Protein AF-A0A7S3PER2-F1 (afdb_monomer_lite)

Sequence (170 aa):
TVLDPGNLYADGLISWSYIICVGALLSFSIVVPLQIYKSYLIPKNLSDHIELDQTTILHSKIGINYLKMHLFAVHDLDNIRSVLFWQNAVSWRKAYNTTSVIVREENFTRIFETFIERKGMMHISISVDAYEQMIDDSDRTKNIPKHIFELSIKQTEEALSSTYGRQVPK

Radius of gyration: 25.9 Å; chains: 1; bounding box: 49×70×69 Å

Structure (mmCIF, N/CA/C/O backbone):
data_AF-A0A7S3PER2-F1
#
_entry.id   AF-A0A7S3PER2-F1
#
loop_
_atom_site.group_PDB
_atom_site.id
_atom_site.type_symbol
_atom_site.label_atom_id
_atom_site.label_alt_id
_atom_site.label_comp_id
_atom_site.label_asym_id
_atom_site.label_entity_id
_atom_site.label_seq_id
_atom_site.pdbx_PDB_ins_code
_atom_site.Cartn_x
_atom_site.Cartn_y
_atom_site.Cartn_z
_atom_site.occupancy
_atom_site.B_iso_or_equiv
_atom_site.auth_seq_id
_atom_site.auth_comp_id
_atom_site.auth_asym_id
_atom_site.auth_atom_id
_atom_site.pdbx_PDB_model_num
ATOM 1 N N . THR A 1 1 ? 27.011 -54.835 -38.812 1.00 50.31 1 THR A N 1
ATOM 2 C CA . THR A 1 1 ? 26.435 -53.667 -39.505 1.00 50.31 1 THR A CA 1
ATOM 3 C C . THR A 1 1 ? 27.400 -52.520 -39.336 1.00 50.31 1 THR A C 1
ATOM 5 O O . THR A 1 1 ? 27.507 -51.968 -38.251 1.00 50.31 1 THR A O 1
ATOM 8 N N . VAL A 1 2 ? 28.215 -52.269 -40.361 1.00 45.78 2 VAL A N 1
ATOM 9 C CA . VAL A 1 2 ? 29.133 -51.124 -40.370 1.00 45.78 2 VAL A CA 1
ATOM 10 C C . VAL A 1 2 ? 28.256 -49.874 -40.328 1.00 45.78 2 VAL A C 1
ATOM 12 O O . VAL A 1 2 ? 27.357 -49.746 -41.154 1.00 45.78 2 VAL A O 1
ATOM 15 N N . LEU A 1 3 ? 28.445 -49.027 -39.315 1.00 46.66 3 LEU A N 1
ATOM 16 C CA . LEU A 1 3 ? 27.792 -47.723 -39.238 1.00 46.66 3 LEU A CA 1
ATOM 17 C C . LEU A 1 3 ? 28.233 -46.931 -40.466 1.00 46.66 3 LEU A C 1
ATOM 19 O O . LEU A 1 3 ? 29.403 -46.572 -40.564 1.00 46.66 3 LEU A O 1
ATOM 23 N N . ASP A 1 4 ? 27.323 -46.731 -41.416 1.00 56.12 4 ASP A N 1
ATOM 24 C CA . ASP A 1 4 ? 27.585 -45.909 -42.589 1.00 56.12 4 ASP A CA 1
ATOM 25 C C . ASP A 1 4 ? 27.766 -44.455 -42.113 1.00 56.12 4 ASP A C 1
ATOM 27 O O . ASP A 1 4 ? 26.811 -43.851 -41.605 1.00 56.12 4 ASP A O 1
ATOM 31 N N . PRO A 1 5 ? 28.984 -43.890 -42.198 1.00 56.91 5 PRO A N 1
ATOM 32 C CA . PRO A 1 5 ? 29.266 -42.559 -41.675 1.00 56.91 5 PRO A CA 1
ATOM 33 C C . PRO A 1 5 ? 28.448 -41.470 -42.383 1.00 56.91 5 PRO A C 1
ATOM 35 O O . PRO A 1 5 ? 28.203 -40.422 -41.785 1.00 56.91 5 PRO A O 1
ATOM 38 N N . GLY A 1 6 ? 27.968 -41.723 -43.610 1.00 61.12 6 GLY A N 1
ATOM 39 C CA . GLY A 1 6 ? 27.073 -40.808 -44.320 1.00 61.12 6 GLY A CA 1
ATOM 40 C C . GLY A 1 6 ? 25.703 -40.671 -43.650 1.00 61.12 6 GLY A C 1
ATOM 41 O O . GLY A 1 6 ? 25.138 -39.579 -43.624 1.00 61.12 6 GLY A O 1
ATOM 42 N N . ASN A 1 7 ? 25.203 -41.746 -43.036 1.00 58.62 7 ASN A N 1
ATOM 43 C CA . ASN A 1 7 ? 23.887 -41.756 -42.395 1.00 58.62 7 ASN A CA 1
ATOM 44 C C . ASN A 1 7 ? 23.926 -41.114 -40.995 1.00 58.62 7 ASN A C 1
ATOM 46 O O . ASN A 1 7 ? 23.033 -40.358 -40.627 1.00 58.62 7 ASN A O 1
ATOM 50 N N . LEU A 1 8 ? 25.021 -41.313 -40.249 1.00 53.53 8 LEU A N 1
ATOM 51 C CA . LEU A 1 8 ? 25.248 -40.654 -38.953 1.00 53.53 8 LEU A CA 1
ATOM 52 C C . LEU A 1 8 ? 25.379 -39.127 -39.074 1.00 53.53 8 LEU 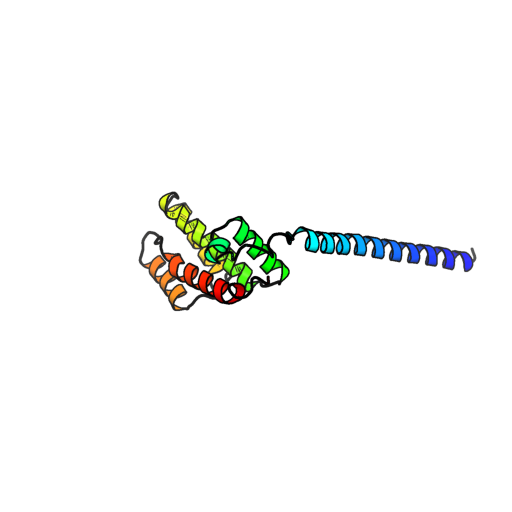A C 1
ATOM 54 O O . LEU A 1 8 ? 24.891 -38.394 -38.214 1.00 53.53 8 LEU A O 1
ATOM 58 N N . TYR A 1 9 ? 26.022 -38.635 -40.138 1.00 56.31 9 TYR A N 1
ATOM 59 C CA . TYR A 1 9 ? 26.123 -37.196 -40.394 1.00 56.31 9 TYR A CA 1
ATOM 60 C C . TYR A 1 9 ? 24.774 -36.582 -40.789 1.00 56.31 9 TYR A C 1
ATOM 62 O O . TYR A 1 9 ? 24.463 -35.473 -40.350 1.00 56.31 9 TYR A O 1
ATOM 70 N N . ALA A 1 10 ? 23.963 -37.296 -41.576 1.00 60.22 10 ALA A N 1
ATOM 71 C CA . ALA A 1 10 ? 22.632 -36.848 -41.978 1.00 60.22 10 ALA A CA 1
ATOM 72 C C . ALA A 1 10 ? 21.659 -36.781 -40.787 1.00 60.22 10 ALA A C 1
ATOM 74 O O . ALA A 1 10 ? 21.022 -35.747 -40.586 1.00 60.22 10 ALA A O 1
ATOM 75 N N . ASP A 1 11 ? 21.617 -37.816 -39.942 1.00 57.59 11 ASP A N 1
ATOM 76 C CA . ASP A 1 11 ? 20.779 -37.833 -38.732 1.00 57.59 11 ASP A CA 1
ATOM 77 C C . ASP A 1 11 ? 21.223 -36.775 -37.709 1.00 57.59 11 ASP A C 1
ATOM 79 O O . ASP A 1 11 ? 20.392 -36.111 -37.079 1.00 57.59 11 ASP A O 1
ATOM 83 N N . GLY A 1 12 ? 22.535 -36.538 -37.596 1.00 64.31 12 GLY A N 1
ATOM 84 C CA . GLY A 1 12 ? 23.087 -35.439 -36.808 1.00 64.31 12 GLY A CA 1
ATOM 85 C C . GLY A 1 12 ? 22.640 -34.069 -37.327 1.00 64.31 12 GLY A C 1
ATOM 86 O O . GLY A 1 12 ? 22.124 -33.255 -36.563 1.00 64.31 12 GLY A O 1
ATOM 87 N N . LEU A 1 13 ? 22.769 -33.807 -38.629 1.00 64.75 13 LEU A N 1
ATOM 88 C CA . LEU A 1 13 ? 22.357 -32.536 -39.240 1.00 64.75 13 LEU A CA 1
ATOM 89 C C . LEU A 1 13 ? 20.849 -32.281 -39.104 1.00 64.75 13 LEU A C 1
ATOM 91 O O . LEU A 1 13 ? 20.447 -31.160 -38.782 1.00 64.75 13 LEU A O 1
ATOM 95 N N . ILE A 1 14 ? 20.018 -33.314 -39.271 1.00 63.72 14 ILE A N 1
ATOM 96 C CA . ILE A 1 14 ? 18.564 -33.219 -39.082 1.00 63.72 14 ILE A CA 1
ATOM 97 C C . ILE A 1 14 ? 18.241 -32.884 -37.618 1.00 63.72 14 ILE A C 1
ATOM 99 O O . ILE A 1 14 ? 17.505 -31.930 -37.360 1.00 63.72 14 ILE A O 1
ATOM 103 N N . SER A 1 15 ? 18.863 -33.570 -36.655 1.00 66.56 15 SER A N 1
ATOM 104 C CA . SER A 1 15 ? 18.693 -33.292 -35.222 1.00 66.56 15 SER A CA 1
ATOM 105 C C . SER A 1 15 ? 19.079 -31.855 -34.848 1.00 66.56 15 SER A C 1
ATOM 107 O O . SER A 1 15 ? 18.358 -31.186 -34.106 1.00 66.56 15 SER A O 1
ATOM 109 N N . TRP A 1 16 ? 20.201 -31.347 -35.361 1.00 63.06 16 TRP A N 1
ATOM 110 C CA . TRP A 1 16 ? 20.654 -29.984 -35.069 1.00 63.06 16 TRP A CA 1
ATOM 111 C C . TRP A 1 16 ? 19.769 -28.919 -35.725 1.00 63.06 16 TRP A C 1
ATOM 113 O O . TRP A 1 16 ? 19.446 -27.916 -35.087 1.00 63.06 16 TRP A O 1
ATOM 123 N N . SER A 1 17 ? 19.308 -29.154 -36.957 1.00 71.12 17 SER A N 1
ATOM 124 C CA . SER A 1 17 ? 18.367 -28.252 -37.632 1.00 71.12 17 SER A CA 1
ATOM 125 C C . SER A 1 17 ? 17.028 -28.152 -36.889 1.00 71.12 17 SER A C 1
ATOM 127 O O . SER A 1 17 ? 16.494 -27.054 -36.731 1.00 71.12 17 SER A O 1
ATOM 129 N N . TYR A 1 18 ? 16.539 -29.264 -36.327 1.00 75.25 18 TYR A N 1
ATOM 130 C CA . TYR A 1 18 ? 15.332 -29.289 -35.504 1.00 75.25 18 TYR A CA 1
ATOM 131 C C . TYR A 1 18 ? 15.499 -28.481 -34.210 1.00 75.25 18 TYR A C 1
ATOM 133 O O . TYR A 1 18 ? 14.647 -27.654 -33.891 1.00 75.25 18 TYR A O 1
ATOM 141 N N . ILE A 1 19 ? 16.617 -28.650 -33.494 1.00 72.56 19 ILE A N 1
ATOM 142 C CA . ILE A 1 19 ? 16.902 -27.900 -32.257 1.00 72.56 19 ILE A CA 1
ATOM 143 C C . ILE A 1 19 ? 16.970 -26.391 -32.528 1.00 72.56 19 ILE A C 1
ATOM 145 O O . ILE A 1 19 ? 16.395 -25.605 -31.772 1.00 72.56 19 ILE A O 1
ATOM 149 N N . ILE A 1 20 ? 17.616 -25.977 -33.622 1.00 70.31 20 ILE A N 1
ATOM 150 C CA . ILE A 1 20 ? 17.695 -24.564 -34.018 1.00 70.31 20 ILE A CA 1
ATOM 151 C C . ILE A 1 20 ? 16.304 -24.022 -34.367 1.00 70.31 20 ILE A C 1
ATOM 153 O O . ILE A 1 20 ? 15.939 -22.948 -33.890 1.00 70.31 20 ILE A O 1
ATOM 157 N N . CYS A 1 21 ? 15.497 -24.763 -35.133 1.00 73.75 21 CYS A N 1
ATOM 158 C CA . CYS A 1 21 ? 14.124 -24.365 -35.453 1.00 73.75 21 CYS A CA 1
ATOM 159 C C . CYS A 1 21 ? 13.242 -24.246 -34.203 1.00 73.75 21 CYS A C 1
ATOM 161 O O . CYS A 1 21 ? 12.499 -23.274 -34.077 1.00 73.75 21 CYS A O 1
ATOM 163 N N . VAL A 1 22 ? 13.340 -25.179 -33.253 1.00 72.62 22 VAL A N 1
ATOM 164 C CA . VAL A 1 22 ? 12.576 -25.133 -31.996 1.00 72.62 22 VAL A CA 1
ATOM 165 C C . VAL A 1 22 ? 13.036 -23.974 -31.106 1.00 72.62 22 VAL A C 1
ATOM 167 O O . VAL A 1 22 ? 12.196 -23.251 -30.572 1.00 72.62 22 VAL A O 1
ATOM 170 N N . GLY A 1 23 ? 14.344 -23.728 -30.992 1.00 72.56 23 GLY A N 1
ATOM 171 C CA . GLY A 1 23 ? 14.882 -22.568 -30.270 1.00 72.56 23 GLY A CA 1
ATOM 172 C C . GLY A 1 23 ? 14.465 -21.231 -30.897 1.00 72.56 23 GLY A C 1
ATOM 173 O O . GLY A 1 23 ? 14.082 -20.296 -30.188 1.00 72.56 23 GLY A O 1
ATOM 174 N N . ALA A 1 24 ? 14.463 -21.145 -32.230 1.00 68.31 24 ALA A N 1
ATOM 175 C CA . ALA A 1 24 ? 13.982 -19.981 -32.973 1.00 68.31 24 ALA A CA 1
ATOM 176 C C . ALA A 1 24 ? 12.472 -19.756 -32.776 1.00 68.31 24 ALA A C 1
ATOM 178 O O . ALA A 1 24 ? 12.051 -18.634 -32.515 1.00 68.31 24 ALA A O 1
ATOM 179 N N . LEU A 1 25 ? 11.653 -20.810 -32.816 1.00 71.62 25 LEU A N 1
ATOM 180 C CA . LEU A 1 25 ? 10.212 -20.712 -32.561 1.00 71.62 25 LEU A CA 1
ATOM 181 C C . LEU A 1 25 ? 9.900 -20.309 -31.112 1.00 71.62 25 LEU A C 1
ATOM 183 O O . LEU A 1 25 ? 9.026 -19.470 -30.894 1.00 71.62 25 LEU A O 1
ATOM 187 N N . LEU A 1 26 ? 10.625 -20.845 -30.124 1.00 64.50 26 LEU A N 1
ATOM 188 C CA . LEU A 1 26 ? 10.468 -20.476 -28.711 1.00 64.50 26 LEU A CA 1
ATOM 189 C C . LEU A 1 26 ? 10.870 -19.020 -28.454 1.00 64.50 26 LEU A C 1
ATOM 191 O O . LEU A 1 26 ? 10.142 -18.288 -27.787 1.00 64.50 26 LEU A O 1
ATOM 195 N N . SER A 1 27 ? 11.990 -18.574 -29.026 1.00 61.97 27 SER A N 1
ATOM 196 C CA . SER A 1 27 ? 12.415 -17.174 -28.930 1.00 61.97 27 SER A CA 1
ATOM 197 C C . SER A 1 27 ? 11.433 -16.228 -29.626 1.00 61.97 27 SER A C 1
ATOM 199 O O . SER A 1 27 ? 11.076 -15.214 -29.035 1.00 61.97 27 SER A O 1
ATOM 201 N N . PHE A 1 28 ? 10.897 -16.569 -30.803 1.00 62.47 28 PHE A N 1
ATOM 202 C CA . PHE A 1 28 ? 9.868 -15.756 -31.469 1.00 62.47 28 PHE A CA 1
ATOM 203 C C . PHE A 1 28 ? 8.567 -15.690 -30.655 1.00 62.47 28 PHE A C 1
ATOM 205 O O . PHE A 1 28 ? 7.984 -14.617 -30.502 1.00 62.47 28 PHE A O 1
ATOM 212 N N . SER A 1 29 ? 8.156 -16.818 -30.068 1.00 62.03 29 SER A N 1
ATOM 213 C CA . SER A 1 29 ? 6.946 -16.929 -29.240 1.00 62.03 29 SER A CA 1
ATOM 214 C C . SER A 1 29 ? 7.042 -16.167 -27.918 1.00 62.03 29 SER A C 1
ATOM 216 O O . SER A 1 29 ? 6.018 -15.911 -27.299 1.00 62.03 29 SER A O 1
ATOM 218 N N . ILE A 1 30 ? 8.244 -15.789 -27.477 1.00 59.56 30 ILE A N 1
ATOM 219 C CA . ILE A 1 30 ? 8.454 -14.977 -26.271 1.00 59.56 30 ILE A CA 1
ATOM 220 C C . ILE A 1 30 ? 8.710 -13.513 -26.655 1.00 59.56 30 ILE A C 1
ATOM 222 O O . ILE A 1 30 ? 8.083 -12.608 -26.105 1.00 59.56 30 ILE A O 1
ATOM 226 N N . VAL A 1 31 ? 9.577 -13.263 -27.639 1.00 58.62 31 VAL A N 1
ATOM 227 C CA . VAL A 1 31 ? 10.006 -11.913 -28.040 1.00 58.62 31 VAL A CA 1
ATOM 228 C C . VAL A 1 31 ? 8.887 -11.138 -28.737 1.00 58.62 31 VAL A C 1
ATOM 230 O O . VAL A 1 31 ? 8.712 -9.952 -28.454 1.00 58.62 31 VAL A O 1
ATOM 233 N N . VAL A 1 32 ? 8.094 -11.776 -29.607 1.00 56.84 32 VAL A N 1
ATOM 234 C CA . VAL A 1 32 ? 7.013 -11.089 -30.334 1.00 56.84 32 VAL A CA 1
ATOM 235 C C . VAL A 1 32 ? 5.872 -10.680 -29.402 1.00 56.84 32 VAL A C 1
ATOM 237 O O . VAL A 1 32 ? 5.499 -9.507 -29.444 1.00 56.84 32 VAL A O 1
ATOM 240 N N . PRO A 1 33 ? 5.360 -11.536 -28.494 1.00 54.03 33 PRO A N 1
ATOM 241 C CA . PRO A 1 33 ? 4.389 -11.088 -27.505 1.00 54.03 33 PRO A CA 1
ATOM 242 C C . PRO A 1 33 ? 4.942 -10.001 -26.595 1.00 54.03 33 PRO A C 1
ATOM 244 O O . PRO A 1 33 ? 4.211 -9.067 -26.316 1.00 54.03 33 PRO A O 1
ATOM 247 N N . LEU A 1 34 ? 6.218 -10.038 -26.196 1.00 53.53 34 LEU A N 1
ATOM 248 C CA . LEU A 1 34 ? 6.827 -8.970 -25.391 1.00 53.53 34 LEU A CA 1
ATOM 249 C C . LEU A 1 34 ? 6.883 -7.622 -26.128 1.00 53.53 34 LEU A C 1
ATOM 251 O O . LEU A 1 34 ? 6.599 -6.589 -25.523 1.00 53.53 34 LEU A O 1
ATOM 255 N N . GLN A 1 35 ? 7.197 -7.604 -27.427 1.00 54.25 35 GLN A N 1
ATOM 256 C CA . GLN A 1 35 ? 7.206 -6.363 -28.215 1.00 54.25 35 GLN A CA 1
ATOM 257 C C . GLN A 1 35 ? 5.801 -5.870 -28.583 1.00 54.25 35 GLN A C 1
ATOM 259 O O . GLN A 1 35 ? 5.546 -4.664 -28.547 1.00 54.25 35 GLN A O 1
ATOM 264 N N . ILE A 1 36 ? 4.869 -6.780 -28.880 1.00 53.88 36 ILE A N 1
ATOM 265 C CA . ILE A 1 36 ? 3.453 -6.447 -29.085 1.00 53.88 36 ILE A CA 1
ATOM 266 C C . ILE A 1 36 ? 2.847 -5.933 -27.775 1.00 53.88 36 ILE A C 1
ATOM 268 O O . ILE A 1 36 ? 2.188 -4.903 -27.770 1.00 53.88 36 ILE A O 1
ATOM 272 N N . TYR A 1 37 ? 3.147 -6.563 -26.640 1.00 52.69 37 TYR A N 1
ATOM 273 C CA . TYR A 1 37 ? 2.733 -6.105 -25.314 1.00 52.69 37 TYR A CA 1
ATOM 274 C C . TYR A 1 37 ? 3.286 -4.707 -25.026 1.00 52.69 37 TYR A C 1
ATOM 276 O O . TYR A 1 37 ? 2.523 -3.815 -24.676 1.00 52.69 37 TYR A O 1
ATOM 284 N N . LYS A 1 38 ? 4.576 -4.456 -25.290 1.00 49.56 38 LYS A N 1
ATOM 285 C CA . LYS A 1 38 ? 5.192 -3.128 -25.125 1.00 49.56 38 LYS A CA 1
ATOM 286 C C . LYS A 1 38 ? 4.580 -2.053 -26.038 1.00 49.56 38 LYS A C 1
ATOM 288 O O . LYS A 1 38 ? 4.550 -0.889 -25.654 1.00 49.56 38 LYS A O 1
ATOM 293 N N . SER A 1 39 ? 4.083 -2.427 -27.219 1.00 51.53 39 SER A N 1
ATOM 294 C CA . SER A 1 39 ? 3.450 -1.503 -28.175 1.00 51.53 39 SER A CA 1
ATOM 295 C C . SER A 1 39 ? 1.937 -1.329 -27.984 1.00 51.53 39 SER A C 1
ATOM 297 O O . SER A 1 39 ? 1.414 -0.289 -28.373 1.00 51.53 39 SER A O 1
ATOM 299 N N . TYR A 1 40 ? 1.242 -2.286 -27.357 1.00 52.88 40 TYR A N 1
ATOM 300 C CA . TYR A 1 40 ? -0.196 -2.208 -27.059 1.00 52.88 40 TYR A CA 1
ATOM 301 C C . TYR A 1 40 ? -0.518 -1.666 -25.657 1.00 52.88 40 TYR A C 1
ATOM 303 O O . TYR A 1 40 ? -1.609 -1.135 -25.462 1.00 52.88 40 TYR A O 1
ATOM 311 N N . LEU A 1 41 ? 0.393 -1.769 -24.680 1.00 47.66 41 LEU A N 1
ATOM 312 C CA . LEU A 1 41 ? 0.150 -1.297 -23.303 1.00 47.66 41 LEU A CA 1
ATOM 313 C C . LEU A 1 41 ? 0.540 0.145 -23.015 1.00 47.66 41 LEU A C 1
ATOM 315 O O . LEU A 1 41 ? 0.262 0.635 -21.922 1.00 47.66 41 LEU A O 1
ATOM 319 N N . ILE A 1 42 ? 1.129 0.837 -23.982 1.00 45.81 42 ILE A N 1
ATOM 320 C CA . ILE A 1 42 ? 1.276 2.286 -23.916 1.00 45.81 42 ILE A CA 1
ATOM 321 C C . ILE A 1 42 ? 0.325 2.838 -24.972 1.00 45.81 42 ILE A C 1
ATOM 323 O O . ILE A 1 42 ? 0.675 2.859 -26.154 1.00 45.81 42 ILE A O 1
ATOM 327 N N . PRO A 1 43 ? -0.908 3.227 -24.602 1.00 38.78 43 PRO A N 1
ATOM 328 C CA . PRO A 1 43 ? -1.788 3.908 -25.530 1.00 38.78 43 PRO A CA 1
ATOM 329 C C . PRO A 1 43 ? -1.037 5.117 -26.086 1.00 38.78 43 PRO A C 1
ATOM 331 O O . PRO A 1 43 ? -0.670 6.015 -25.330 1.00 38.78 43 PRO A O 1
ATOM 334 N N . LYS A 1 44 ? -0.863 5.173 -27.410 1.00 40.62 44 LYS A N 1
ATOM 335 C CA . LYS A 1 44 ? -0.309 6.329 -28.143 1.00 40.62 44 LYS A CA 1
ATOM 336 C C . LYS A 1 44 ? -1.098 7.643 -27.949 1.00 40.62 44 LYS A C 1
ATOM 338 O O . LYS A 1 44 ? -0.763 8.632 -28.575 1.00 40.62 44 LYS A O 1
ATOM 343 N N . ASN A 1 45 ? -2.120 7.654 -27.090 1.00 38.41 45 ASN A N 1
ATOM 344 C CA . ASN A 1 45 ? -2.976 8.801 -26.780 1.00 38.41 45 ASN A CA 1
ATOM 345 C C . ASN A 1 45 ? -2.859 9.299 -25.325 1.00 38.41 45 ASN A C 1
ATOM 347 O O . ASN A 1 45 ? -3.632 10.167 -24.930 1.00 38.41 45 ASN A O 1
ATOM 351 N N . LEU A 1 46 ? -1.936 8.766 -24.514 1.00 40.22 46 LEU A N 1
ATOM 352 C CA . LEU A 1 46 ? -1.645 9.315 -23.178 1.00 40.22 46 LEU A CA 1
ATOM 353 C C . LEU A 1 46 ? -0.474 10.310 -23.170 1.00 40.22 46 LEU A C 1
ATOM 355 O O . LEU A 1 46 ? -0.355 11.049 -22.199 1.00 40.22 46 LEU A O 1
ATOM 359 N N . SER A 1 47 ? 0.341 10.364 -24.234 1.00 38.53 47 SER A N 1
ATOM 360 C CA . SER A 1 47 ? 1.475 11.302 -24.331 1.00 38.53 47 SER A CA 1
ATOM 361 C C . SER A 1 47 ? 1.042 12.756 -24.513 1.00 38.53 47 SER A C 1
ATOM 363 O O . SER A 1 47 ? 1.768 13.663 -24.115 1.00 38.53 47 SER A O 1
ATOM 365 N N . ASP A 1 48 ? -0.142 12.999 -25.089 1.00 39.50 48 ASP A N 1
ATOM 366 C CA . ASP A 1 48 ? -0.405 14.329 -25.643 1.00 39.50 48 ASP A CA 1
ATOM 367 C C . ASP A 1 48 ? -1.247 15.260 -24.761 1.00 39.50 48 ASP A C 1
ATOM 369 O O . ASP A 1 48 ? -1.030 16.462 -24.860 1.00 39.50 48 ASP A O 1
ATOM 373 N N . HIS A 1 49 ? -2.141 14.816 -23.859 1.00 44.81 49 HIS A N 1
ATOM 374 C CA . HIS A 1 49 ? -3.086 15.778 -23.240 1.00 44.81 49 HIS A CA 1
ATOM 375 C C . HIS A 1 49 ? -3.631 15.501 -21.826 1.00 44.81 49 HIS A C 1
ATOM 377 O O . HIS A 1 49 ? -4.751 15.918 -21.535 1.00 44.81 49 HIS A O 1
ATOM 383 N N . ILE A 1 50 ? -2.890 14.888 -20.896 1.00 44.31 50 ILE A N 1
ATOM 384 C CA . ILE A 1 50 ? -3.310 14.945 -19.482 1.00 44.31 50 ILE A CA 1
ATOM 385 C C . ILE A 1 50 ? -2.091 15.077 -18.564 1.00 44.31 50 ILE A C 1
ATOM 387 O O . ILE A 1 50 ? -1.395 14.099 -18.306 1.00 44.31 50 ILE A O 1
ATOM 391 N N . GLU A 1 51 ? -1.860 16.275 -18.016 1.00 41.81 51 GLU A N 1
ATOM 392 C CA . GLU A 1 51 ? -1.186 16.396 -16.718 1.00 41.81 51 GLU A CA 1
ATOM 393 C C . GLU A 1 51 ? -2.090 15.692 -15.696 1.00 41.81 51 GLU A C 1
ATOM 395 O O . GLU A 1 51 ? -2.994 16.286 -15.112 1.00 41.81 51 GLU A O 1
ATOM 400 N N . LEU A 1 52 ? -1.946 14.371 -15.570 1.00 49.94 52 LEU A N 1
ATOM 401 C CA . LEU A 1 52 ? -2.643 13.614 -14.543 1.00 49.94 52 LEU A CA 1
ATOM 402 C C . LEU A 1 52 ? -2.005 14.007 -13.219 1.00 49.94 52 LEU A C 1
ATOM 404 O O . LEU A 1 52 ? -0.913 13.541 -12.890 1.00 49.94 52 LEU A O 1
ATOM 408 N N . ASP A 1 53 ? -2.690 14.873 -12.475 1.00 60.28 53 ASP A N 1
ATOM 409 C CA . ASP A 1 53 ? -2.325 15.168 -11.097 1.00 60.28 53 ASP A CA 1
ATOM 410 C C . ASP A 1 53 ? -2.157 13.844 -10.327 1.00 60.28 53 ASP A C 1
ATOM 412 O O . ASP A 1 53 ? -2.920 12.891 -10.500 1.00 60.28 53 ASP A O 1
ATOM 416 N N . GLN A 1 54 ? -1.127 13.748 -9.495 1.00 62.38 54 GLN A N 1
ATOM 417 C CA . GLN A 1 54 ? -0.711 12.503 -8.836 1.00 62.38 54 GLN A CA 1
ATOM 418 C C . GLN A 1 54 ? -1.795 11.972 -7.897 1.00 62.38 54 GLN A C 1
ATOM 420 O O . GLN A 1 54 ? -2.001 10.759 -7.791 1.00 62.38 54 GLN A O 1
ATOM 425 N N . THR A 1 55 ? -2.555 12.887 -7.291 1.00 63.59 55 THR A N 1
ATOM 426 C CA . THR A 1 55 ? -3.769 12.562 -6.535 1.00 63.59 55 THR A CA 1
ATOM 427 C C . THR A 1 55 ? -4.777 11.816 -7.416 1.00 63.59 55 THR A C 1
ATOM 429 O O . THR A 1 55 ? -5.375 10.831 -6.987 1.00 63.59 55 THR A O 1
ATOM 432 N N . THR A 1 56 ? -4.898 12.192 -8.691 1.00 64.88 56 THR A N 1
ATOM 433 C CA . THR A 1 56 ? -5.764 11.526 -9.671 1.00 64.88 56 THR A CA 1
ATOM 434 C C . THR A 1 56 ? -5.251 10.126 -10.001 1.00 64.88 56 THR A C 1
ATOM 436 O O . THR A 1 56 ? -6.060 9.212 -10.144 1.00 64.88 56 THR A O 1
ATOM 439 N N . ILE A 1 57 ? -3.932 9.906 -10.063 1.00 69.75 57 ILE A N 1
ATOM 440 C CA . ILE A 1 57 ? -3.353 8.570 -10.299 1.00 69.75 57 ILE A CA 1
ATOM 441 C C . ILE A 1 57 ? -3.617 7.642 -9.109 1.00 69.75 57 ILE A C 1
ATOM 443 O O . ILE A 1 57 ? -4.118 6.534 -9.306 1.00 69.75 57 ILE A O 1
ATOM 447 N N . LEU A 1 58 ? -3.326 8.090 -7.883 1.00 71.19 58 LEU A N 1
ATOM 448 C CA . LEU A 1 58 ? -3.503 7.279 -6.674 1.00 71.19 58 LEU A CA 1
ATOM 449 C C . LEU A 1 58 ? -4.986 7.027 -6.367 1.00 71.19 58 LEU A C 1
ATOM 451 O O . LEU A 1 58 ? -5.364 5.914 -5.999 1.00 71.19 58 LEU A O 1
ATOM 455 N N . HIS A 1 59 ? -5.860 8.012 -6.582 1.00 72.31 59 HIS A N 1
ATOM 456 C CA . HIS A 1 59 ? -7.294 7.867 -6.319 1.00 72.31 59 HIS A CA 1
ATOM 457 C C . HIS A 1 59 ? -8.094 7.252 -7.481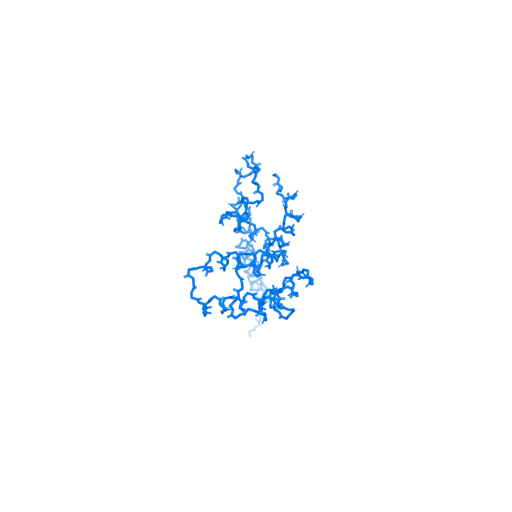 1.00 72.31 59 HIS A C 1
ATOM 459 O O . HIS A 1 59 ? -9.245 6.853 -7.276 1.00 72.31 59 HIS A O 1
ATOM 465 N N . SER A 1 60 ? -7.504 7.093 -8.671 1.00 78.88 60 SER A N 1
ATOM 466 C CA . SER A 1 60 ? -8.114 6.382 -9.800 1.00 78.88 60 SER A CA 1
ATOM 467 C C . SER A 1 60 ? -7.764 4.896 -9.789 1.00 78.88 60 SER A C 1
ATOM 469 O O . SER A 1 60 ? -6.599 4.505 -9.778 1.00 78.88 60 SER A O 1
ATOM 471 N N . LYS A 1 61 ? -8.783 4.033 -9.917 1.00 73.88 61 LYS A N 1
ATOM 472 C CA . LYS A 1 61 ? -8.584 2.582 -10.101 1.00 73.88 61 LYS A CA 1
ATOM 473 C C . LYS A 1 61 ? -7.732 2.270 -11.340 1.00 73.88 61 LYS A C 1
ATOM 475 O O . LYS A 1 61 ? -6.980 1.300 -11.336 1.00 73.88 61 LYS A O 1
ATOM 480 N N . ILE A 1 62 ? -7.855 3.080 -12.392 1.00 74.94 62 ILE A N 1
ATOM 481 C CA . ILE A 1 62 ? -7.071 2.930 -13.624 1.00 74.94 62 ILE A CA 1
ATOM 482 C C . ILE A 1 62 ? -5.638 3.415 -13.385 1.00 74.94 62 ILE A C 1
ATOM 484 O O . ILE A 1 62 ? -4.696 2.689 -13.696 1.00 74.94 62 ILE A O 1
ATOM 488 N N . GLY A 1 63 ? -5.481 4.591 -12.767 1.00 78.31 63 GLY A N 1
ATOM 489 C CA . GLY A 1 63 ? -4.174 5.181 -12.470 1.00 78.31 63 GLY A CA 1
ATOM 490 C C . GLY A 1 63 ? -3.306 4.277 -11.598 1.00 78.31 63 GLY A C 1
ATOM 491 O O . GLY A 1 63 ? -2.156 4.010 -11.935 1.00 78.31 63 GLY A O 1
ATOM 492 N N . ILE A 1 64 ? -3.877 3.699 -10.540 1.00 78.25 64 ILE A N 1
ATOM 493 C CA . ILE A 1 64 ? -3.117 2.829 -9.642 1.00 78.25 64 ILE A CA 1
ATOM 494 C C . ILE A 1 64 ? -2.733 1.488 -10.276 1.00 78.25 64 ILE A C 1
ATOM 496 O O . ILE A 1 64 ? -1.679 0.937 -9.968 1.00 78.25 64 ILE A O 1
ATOM 500 N N . ASN A 1 65 ? -3.558 0.954 -11.182 1.00 78.56 65 ASN A N 1
ATOM 501 C CA . ASN A 1 65 ? -3.213 -0.254 -11.929 1.00 78.56 65 ASN A CA 1
ATOM 502 C C . ASN A 1 65 ? -2.085 0.018 -12.926 1.00 78.56 65 ASN A C 1
ATOM 504 O O . ASN A 1 65 ? -1.163 -0.789 -13.028 1.00 78.56 65 ASN A O 1
ATOM 508 N N . TYR A 1 66 ? -2.130 1.164 -13.607 1.00 80.81 66 TYR A N 1
ATOM 509 C CA . TYR A 1 66 ? -1.045 1.603 -14.477 1.00 80.81 66 TYR A CA 1
ATOM 510 C C . TYR A 1 66 ? 0.261 1.774 -13.692 1.00 80.81 66 TYR A C 1
ATOM 512 O O . TYR A 1 66 ? 1.283 1.216 -14.084 1.00 80.81 66 TYR A O 1
ATOM 520 N N . LEU A 1 67 ? 0.208 2.449 -12.537 1.00 82.06 67 LEU A N 1
ATOM 521 C CA . LEU A 1 67 ? 1.361 2.611 -11.652 1.00 82.06 67 LEU A CA 1
ATOM 522 C C . LEU A 1 67 ? 1.941 1.251 -11.248 1.00 82.06 67 LEU A C 1
ATOM 524 O O . LEU A 1 67 ? 3.130 1.026 -11.424 1.00 82.06 67 LEU A O 1
ATOM 528 N N . LYS A 1 68 ? 1.115 0.297 -10.803 1.00 83.88 68 LYS A N 1
ATOM 529 C CA . LYS A 1 68 ? 1.592 -1.060 -10.489 1.00 83.88 68 LYS A CA 1
ATOM 530 C C . LYS A 1 68 ? 2.295 -1.722 -11.667 1.00 83.88 68 LYS A C 1
ATOM 532 O O . LYS A 1 68 ? 3.380 -2.263 -11.489 1.00 83.88 68 LYS A O 1
ATOM 537 N N . MET A 1 69 ? 1.687 -1.701 -12.853 1.00 78.31 69 MET A N 1
ATOM 538 C CA . MET A 1 69 ? 2.285 -2.307 -14.046 1.00 78.31 69 MET A CA 1
ATOM 539 C C . MET A 1 69 ? 3.627 -1.670 -14.395 1.00 78.31 69 MET A C 1
ATOM 541 O O . MET A 1 69 ? 4.572 -2.386 -14.722 1.00 78.31 69 MET A O 1
ATOM 545 N N . HIS A 1 70 ? 3.720 -0.346 -14.282 1.00 81.12 70 HIS A N 1
ATOM 546 C CA . HIS A 1 70 ? 4.969 0.375 -14.469 1.00 81.12 70 HIS A CA 1
ATOM 547 C C . HIS A 1 70 ? 6.028 -0.072 -13.456 1.00 81.12 70 HIS A C 1
ATOM 549 O O . HIS A 1 70 ? 7.117 -0.468 -13.864 1.00 81.12 70 HIS A O 1
ATOM 555 N N . LEU A 1 71 ? 5.690 -0.100 -12.163 1.00 82.81 71 LEU A N 1
ATOM 556 C CA . LEU A 1 71 ? 6.597 -0.526 -11.094 1.00 82.81 71 LEU A CA 1
ATOM 557 C C . LEU A 1 71 ? 7.091 -1.969 -11.282 1.00 82.81 71 LEU A C 1
ATOM 559 O O . LEU A 1 71 ? 8.276 -2.244 -11.107 1.00 82.81 71 LEU A O 1
ATOM 563 N N . PHE A 1 72 ? 6.209 -2.883 -11.706 1.00 78.88 72 PHE A N 1
ATOM 564 C CA . PHE A 1 72 ? 6.592 -4.251 -12.069 1.00 78.88 72 PHE A CA 1
ATOM 565 C C . PHE A 1 72 ? 7.538 -4.286 -13.270 1.00 78.88 72 PHE A C 1
ATOM 567 O O . PHE A 1 72 ? 8.509 -5.037 -13.255 1.00 78.88 72 PHE A O 1
ATOM 574 N N . ALA A 1 73 ? 7.296 -3.463 -14.292 1.00 76.94 73 ALA A N 1
ATOM 575 C CA . ALA A 1 73 ? 8.164 -3.399 -15.463 1.00 76.94 73 ALA A CA 1
ATOM 576 C C . ALA A 1 73 ? 9.574 -2.900 -15.106 1.00 76.94 73 ALA A C 1
ATOM 578 O O . ALA A 1 73 ? 10.558 -3.454 -15.597 1.00 76.94 73 ALA A O 1
ATOM 579 N N . VAL A 1 74 ? 9.686 -1.911 -14.213 1.00 79.44 74 VAL A N 1
ATOM 580 C CA . VAL A 1 74 ? 10.981 -1.379 -13.747 1.00 79.44 74 VAL A CA 1
ATOM 581 C C . VAL A 1 74 ? 11.582 -2.153 -12.568 1.00 79.44 74 VAL A C 1
ATOM 583 O O . VAL A 1 74 ? 12.661 -1.801 -12.107 1.0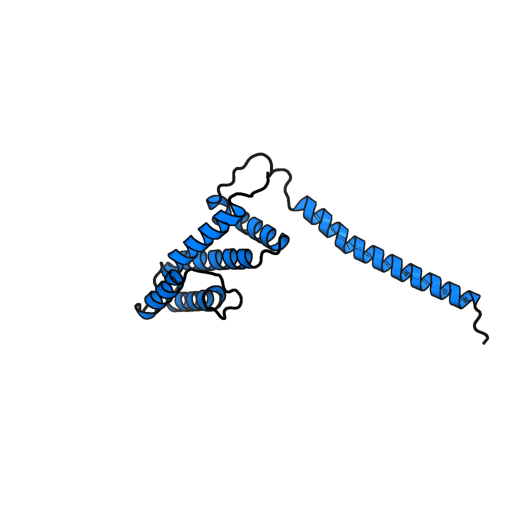0 79.44 74 VAL A O 1
ATOM 586 N N . HIS A 1 75 ? 10.925 -3.230 -12.120 1.00 84.38 75 HIS A N 1
ATOM 587 C CA . HIS A 1 75 ? 11.368 -4.093 -11.019 1.00 84.38 75 HIS A CA 1
ATOM 588 C C . HIS A 1 75 ? 11.600 -3.337 -9.695 1.00 84.38 75 HIS A C 1
ATOM 590 O O . HIS A 1 75 ? 12.445 -3.726 -8.889 1.00 84.38 75 HIS A O 1
ATOM 596 N N . ASP A 1 76 ? 10.826 -2.278 -9.442 1.00 84.81 76 ASP A N 1
ATOM 597 C CA . ASP A 1 76 ? 10.920 -1.493 -8.208 1.00 84.81 76 ASP A CA 1
ATOM 598 C C . ASP A 1 76 ? 10.066 -2.127 -7.100 1.00 84.81 76 ASP A C 1
ATOM 600 O O . ASP A 1 76 ? 8.913 -1.762 -6.853 1.00 84.81 76 ASP A O 1
ATOM 604 N N . LEU A 1 77 ? 10.634 -3.155 -6.465 1.00 87.00 77 LEU A N 1
ATOM 605 C CA . LEU A 1 77 ? 9.951 -3.950 -5.444 1.00 87.00 77 LEU A CA 1
ATOM 606 C C . LEU A 1 77 ? 9.560 -3.130 -4.209 1.00 87.00 77 LEU A C 1
ATOM 608 O O . LEU A 1 77 ? 8.521 -3.416 -3.611 1.00 87.00 77 LEU A O 1
ATOM 612 N N . ASP A 1 78 ? 10.342 -2.118 -3.837 1.00 86.25 78 ASP A N 1
ATOM 613 C CA . ASP A 1 78 ? 10.060 -1.295 -2.660 1.00 86.25 78 ASP A CA 1
ATOM 614 C C . ASP A 1 78 ? 8.827 -0.421 -2.896 1.00 86.25 78 ASP A C 1
ATOM 616 O O . ASP A 1 78 ? 7.905 -0.402 -2.076 1.00 86.25 78 ASP A O 1
ATOM 620 N N . ASN A 1 79 ? 8.722 0.198 -4.073 1.00 86.56 79 ASN A N 1
ATOM 621 C CA . ASN A 1 79 ? 7.545 0.983 -4.426 1.00 86.56 79 ASN A CA 1
ATOM 622 C C . ASN A 1 79 ? 6.310 0.119 -4.724 1.00 86.56 79 ASN A C 1
ATOM 624 O O . ASN A 1 79 ? 5.184 0.544 -4.451 1.00 86.56 79 ASN A O 1
ATOM 628 N N . ILE A 1 80 ? 6.480 -1.123 -5.197 1.00 89.25 80 ILE A N 1
ATOM 629 C CA . ILE A 1 80 ? 5.368 -2.087 -5.300 1.00 89.25 80 ILE A CA 1
ATOM 630 C C . ILE A 1 80 ? 4.771 -2.361 -3.918 1.00 89.25 80 ILE A C 1
ATOM 632 O O . ILE A 1 80 ? 3.548 -2.305 -3.762 1.00 89.25 80 ILE A O 1
ATOM 636 N N . ARG A 1 81 ? 5.613 -2.632 -2.910 1.00 92.12 81 ARG A N 1
ATOM 637 C CA . ARG A 1 81 ? 5.161 -2.866 -1.528 1.00 92.12 81 ARG A CA 1
ATOM 638 C C . ARG A 1 81 ? 4.433 -1.644 -0.976 1.00 92.12 81 ARG A C 1
ATOM 640 O O . ARG A 1 81 ? 3.337 -1.796 -0.443 1.00 92.12 81 ARG A O 1
ATOM 647 N N . SER A 1 82 ? 4.976 -0.448 -1.198 1.00 90.88 82 SER A N 1
ATOM 648 C CA . SER A 1 82 ? 4.359 0.832 -0.827 1.00 90.88 82 SER A CA 1
ATOM 649 C C . SER A 1 82 ? 2.961 1.014 -1.432 1.00 90.88 82 SER A C 1
ATOM 651 O O . SER A 1 82 ? 2.000 1.291 -0.714 1.00 90.88 82 SER A O 1
ATOM 653 N N . VAL A 1 83 ? 2.790 0.774 -2.738 1.00 90.31 83 VAL A N 1
ATOM 654 C CA . VAL A 1 83 ? 1.470 0.865 -3.393 1.00 90.31 83 VAL A CA 1
ATOM 655 C C . VAL A 1 83 ? 0.493 -0.182 -2.846 1.00 90.31 83 VAL A C 1
ATOM 657 O O . VAL A 1 83 ? -0.689 0.114 -2.654 1.00 90.31 83 VAL A O 1
ATOM 660 N N . LEU A 1 84 ? 0.958 -1.408 -2.588 1.00 92.06 84 LEU A N 1
ATOM 661 C CA . LEU A 1 84 ? 0.123 -2.464 -2.011 1.00 92.06 84 LEU A CA 1
ATOM 662 C C . LEU A 1 84 ? -0.309 -2.131 -0.579 1.00 92.06 84 LEU A C 1
ATOM 664 O O . LEU A 1 84 ? -1.490 -2.293 -0.262 1.00 92.06 84 LEU A O 1
ATOM 668 N N . PHE A 1 85 ? 0.599 -1.628 0.259 1.00 94.31 85 PHE A N 1
ATOM 669 C CA . PHE A 1 85 ? 0.274 -1.141 1.597 1.00 94.31 85 PHE A CA 1
ATOM 670 C C . PHE A 1 85 ? -0.791 -0.042 1.527 1.00 94.31 85 PHE A C 1
ATOM 672 O O . PHE A 1 85 ? -1.857 -0.185 2.130 1.00 94.31 85 PHE A O 1
ATOM 679 N N . TRP A 1 86 ? -0.550 1.002 0.726 1.00 92.31 86 TRP A N 1
ATOM 680 C CA . TRP A 1 86 ? -1.460 2.139 0.580 1.00 92.31 86 TRP A CA 1
ATOM 681 C C . TRP A 1 86 ? -2.879 1.689 0.218 1.00 92.31 86 TRP A C 1
ATOM 683 O O . TRP A 1 86 ? -3.852 2.099 0.851 1.00 92.31 86 TRP A O 1
ATOM 693 N N . GLN A 1 87 ? -3.018 0.776 -0.749 1.00 91.94 87 GLN A N 1
ATOM 694 C CA . GLN A 1 87 ? -4.327 0.260 -1.152 1.00 91.94 87 GLN A CA 1
ATOM 695 C C . GLN A 1 87 ? -5.056 -0.469 -0.025 1.00 91.94 87 GLN A C 1
ATOM 697 O O . GLN A 1 87 ? -6.257 -0.259 0.164 1.00 91.94 87 GLN A O 1
ATOM 702 N N . ASN A 1 88 ? -4.348 -1.326 0.713 1.00 94.06 88 ASN A N 1
ATOM 703 C CA . ASN A 1 88 ? -4.939 -2.078 1.814 1.00 94.06 88 ASN A CA 1
ATOM 704 C C . ASN A 1 88 ? -5.341 -1.145 2.964 1.00 94.06 88 ASN A C 1
ATOM 706 O O . ASN A 1 88 ? -6.473 -1.223 3.442 1.00 94.06 88 ASN A O 1
ATOM 710 N N . ALA A 1 89 ? -4.466 -0.212 3.342 1.00 93.19 89 ALA A N 1
ATOM 711 C CA . ALA A 1 89 ? -4.714 0.751 4.409 1.00 93.19 89 ALA A CA 1
ATOM 712 C C . ALA A 1 89 ? -5.882 1.701 4.073 1.00 93.19 89 ALA A C 1
ATOM 714 O O . ALA A 1 89 ? -6.789 1.900 4.886 1.00 93.19 89 ALA A O 1
ATOM 715 N N . VAL A 1 90 ? -5.943 2.226 2.841 1.00 90.75 90 VAL A N 1
ATOM 716 C CA . VAL A 1 90 ? -7.058 3.072 2.380 1.00 90.75 90 VAL A CA 1
ATOM 717 C C . VAL A 1 90 ? -8.366 2.284 2.300 1.00 90.75 90 VAL A C 1
ATOM 719 O O . VAL A 1 90 ? -9.418 2.812 2.673 1.00 90.75 90 VAL A O 1
ATOM 722 N N . SER A 1 91 ? -8.328 1.032 1.834 1.00 91.81 91 SER A N 1
ATOM 723 C CA . SER A 1 91 ? -9.508 0.162 1.787 1.00 91.81 91 SER A CA 1
ATOM 724 C C . SER A 1 91 ? -10.046 -0.126 3.189 1.00 91.81 91 SER A C 1
ATOM 726 O O . SER A 1 91 ? -11.244 0.031 3.430 1.00 91.81 91 SER A O 1
ATOM 728 N N . TRP A 1 92 ? -9.164 -0.464 4.131 1.00 94.00 92 TRP A N 1
ATOM 729 C CA . TRP A 1 92 ? -9.514 -0.655 5.537 1.00 94.00 92 TRP A CA 1
ATOM 730 C C . TRP A 1 92 ? -10.157 0.605 6.133 1.00 94.00 92 TRP A C 1
ATOM 732 O O . TRP A 1 92 ? -11.249 0.537 6.699 1.00 94.00 92 TRP A O 1
ATOM 742 N N . ARG A 1 93 ? -9.560 1.784 5.903 1.00 93.19 93 ARG A N 1
ATOM 743 C CA . ARG A 1 93 ? -10.082 3.078 6.379 1.00 93.19 93 ARG A CA 1
ATOM 744 C C . ARG A 1 93 ? -11.475 3.394 5.823 1.00 93.19 93 ARG A C 1
ATOM 746 O O . ARG A 1 93 ? -12.323 3.914 6.553 1.00 93.19 93 ARG A O 1
ATOM 753 N N . LYS A 1 94 ? -11.729 3.088 4.544 1.00 91.62 94 LYS A N 1
ATOM 754 C CA . LYS A 1 94 ? -13.044 3.265 3.897 1.00 91.62 94 LYS A CA 1
ATOM 755 C C . LYS A 1 94 ? -14.096 2.322 4.480 1.00 91.62 94 LYS A C 1
ATOM 757 O O . LYS A 1 94 ? -15.218 2.751 4.731 1.00 91.62 94 LYS A O 1
ATOM 762 N N . ALA A 1 95 ? -13.721 1.070 4.729 1.00 90.81 95 ALA A N 1
ATOM 763 C CA . ALA A 1 95 ? -14.607 0.042 5.268 1.00 90.81 95 ALA A CA 1
ATOM 764 C C . ALA A 1 95 ? -14.785 0.121 6.796 1.00 90.81 95 ALA A C 1
ATOM 766 O O . ALA A 1 95 ? -15.617 -0.597 7.351 1.00 90.81 95 ALA A O 1
ATOM 767 N N . TYR A 1 96 ? -14.031 0.987 7.484 1.00 92.25 96 TYR A N 1
ATOM 768 C CA . TYR A 1 96 ? -13.967 1.042 8.944 1.00 92.25 96 TYR A CA 1
ATOM 769 C C . TYR A 1 96 ? -15.357 1.096 9.592 1.00 92.25 96 TYR A C 1
ATOM 771 O O . TYR A 1 96 ? -15.674 0.247 10.415 1.00 92.25 96 TYR A O 1
ATOM 779 N N . ASN A 1 97 ? -16.218 2.034 9.183 1.00 91.62 97 ASN A N 1
ATOM 780 C CA . ASN A 1 97 ? -17.539 2.232 9.799 1.00 91.62 97 ASN A CA 1
ATOM 781 C C . ASN A 1 97 ? -18.584 1.173 9.401 1.00 91.62 97 ASN A C 1
ATOM 783 O O . ASN A 1 97 ? -19.595 1.045 10.082 1.00 91.62 97 ASN A O 1
ATOM 787 N N . THR A 1 98 ? -18.372 0.450 8.298 1.00 93.50 98 THR A N 1
ATOM 788 C CA . THR A 1 98 ? -19.339 -0.520 7.749 1.00 93.50 98 THR A CA 1
ATOM 789 C C . THR A 1 98 ? -19.011 -1.965 8.113 1.00 93.50 98 THR A C 1
ATOM 791 O O . THR A 1 98 ? -19.822 -2.856 7.885 1.00 93.50 98 THR A O 1
ATOM 794 N N . THR A 1 99 ? -17.819 -2.203 8.655 1.00 92.12 99 THR A N 1
ATOM 795 C CA . THR A 1 99 ? -17.306 -3.531 9.000 1.00 92.12 99 THR A CA 1
ATOM 796 C C . THR A 1 99 ? -17.452 -3.775 10.500 1.00 92.12 99 THR A C 1
ATOM 798 O O . THR A 1 99 ? -17.297 -2.848 11.300 1.00 92.12 99 THR A O 1
ATOM 801 N N . SER A 1 100 ? -17.744 -5.020 10.886 1.00 92.25 100 SER A N 1
ATOM 802 C CA . SER A 1 100 ? -17.791 -5.425 12.294 1.00 92.25 100 SER A CA 1
ATOM 803 C C . SER A 1 100 ? -16.436 -5.205 12.979 1.00 92.25 100 SER A C 1
ATOM 805 O O . SER A 1 100 ? -15.395 -5.192 12.323 1.00 92.25 100 SER A O 1
ATOM 807 N N . VAL A 1 101 ? -16.442 -5.029 14.304 1.00 88.62 101 VAL A N 1
ATOM 808 C CA . VAL A 1 101 ? -15.212 -4.780 15.082 1.00 88.62 101 VAL A CA 1
ATOM 809 C C . VAL A 1 101 ? -14.206 -5.921 14.899 1.00 88.62 101 VAL A C 1
ATOM 811 O O . VAL A 1 101 ? -13.066 -5.655 14.549 1.00 88.62 101 VAL A O 1
ATOM 814 N N . ILE A 1 102 ? -14.658 -7.177 14.991 1.00 89.50 102 ILE A N 1
ATOM 815 C CA . ILE A 1 102 ? -13.809 -8.371 14.823 1.00 89.50 102 ILE A CA 1
ATOM 816 C C . ILE A 1 102 ? -13.127 -8.378 13.447 1.00 89.50 102 ILE A C 1
ATOM 818 O O . ILE A 1 102 ? -11.909 -8.468 13.350 1.00 89.50 102 ILE A O 1
ATOM 822 N N . VAL A 1 103 ? -13.893 -8.200 12.364 1.00 91.44 103 VAL A N 1
ATOM 823 C CA . VAL A 1 103 ? -13.340 -8.225 10.997 1.00 91.44 103 VAL A CA 1
ATOM 824 C C . VAL A 1 103 ? -12.424 -7.021 10.745 1.00 91.44 103 VAL A C 1
ATOM 826 O O . VAL A 1 103 ? -11.479 -7.091 9.959 1.00 91.44 103 VAL A O 1
ATOM 829 N N . ARG A 1 104 ? -12.682 -5.884 11.396 1.00 91.81 104 ARG A N 1
ATOM 830 C CA . ARG A 1 104 ? -11.805 -4.712 11.327 1.00 91.81 104 ARG A CA 1
ATOM 831 C C . ARG A 1 104 ? -10.464 -4.978 12.012 1.00 91.81 104 ARG A C 1
ATOM 833 O O . ARG A 1 104 ? -9.442 -4.596 11.444 1.00 91.81 104 ARG A O 1
ATOM 840 N N . GLU A 1 105 ? -10.480 -5.613 13.180 1.00 90.75 105 GLU A N 1
ATOM 841 C CA . GLU A 1 105 ? -9.283 -6.001 13.933 1.00 90.75 105 GLU A CA 1
ATOM 842 C C . GLU A 1 105 ? -8.456 -7.028 13.165 1.00 90.75 105 GLU A C 1
ATOM 844 O O . GLU A 1 105 ? -7.277 -6.793 12.924 1.00 90.75 105 GLU A O 1
ATOM 849 N N . GLU A 1 106 ? -9.082 -8.085 12.644 1.00 92.12 106 GLU A N 1
ATOM 850 C CA . GLU A 1 106 ? -8.406 -9.076 11.795 1.00 92.12 106 GLU A CA 1
ATOM 851 C C . GLU A 1 106 ? -7.740 -8.430 10.572 1.00 92.12 106 GLU A C 1
ATOM 853 O O . GLU A 1 106 ? -6.592 -8.729 10.232 1.00 92.12 106 GLU A O 1
ATOM 858 N N . ASN A 1 107 ? -8.441 -7.507 9.903 1.00 93.25 107 ASN A N 1
ATOM 859 C CA . ASN A 1 107 ? -7.868 -6.803 8.762 1.00 93.25 107 ASN A CA 1
ATOM 860 C C . ASN A 1 107 ? -6.723 -5.870 9.161 1.00 93.25 107 ASN A C 1
ATOM 862 O O . ASN A 1 107 ? -5.766 -5.764 8.397 1.00 93.25 107 ASN A O 1
ATOM 866 N N . PHE A 1 108 ? -6.814 -5.200 10.311 1.00 92.69 108 PHE A N 1
ATOM 867 C CA . PHE A 1 108 ? -5.711 -4.393 10.824 1.00 92.69 108 PHE A CA 1
ATOM 868 C C . PHE A 1 108 ? -4.484 -5.266 11.074 1.00 92.69 108 PHE A C 1
ATOM 87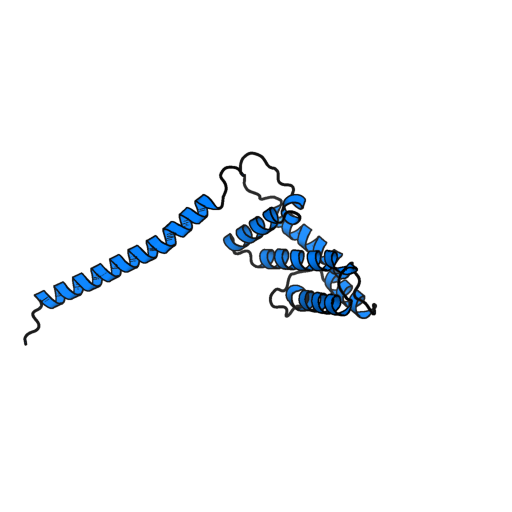0 O O . PHE A 1 108 ? -3.434 -4.972 10.511 1.00 92.69 108 PHE A O 1
ATOM 877 N N . THR A 1 109 ? -4.629 -6.350 11.844 1.00 91.94 109 THR A N 1
ATOM 878 C CA . THR A 1 109 ? -3.524 -7.245 12.211 1.00 91.94 109 THR A CA 1
ATOM 879 C C . THR A 1 109 ? -2.835 -7.774 10.965 1.00 91.94 109 THR A C 1
ATOM 881 O O . THR A 1 109 ? -1.622 -7.661 10.830 1.00 91.94 109 THR A O 1
ATOM 884 N N . ARG A 1 110 ? -3.615 -8.216 9.971 1.00 94.19 110 ARG A N 1
ATOM 885 C CA . ARG A 1 110 ? -3.069 -8.665 8.689 1.00 94.19 110 ARG A CA 1
ATOM 886 C C . ARG A 1 110 ? -2.258 -7.580 7.978 1.00 94.19 110 ARG A C 1
ATOM 888 O O . ARG A 1 110 ? -1.197 -7.879 7.437 1.00 94.19 110 ARG A O 1
ATOM 895 N N . ILE A 1 111 ? -2.752 -6.339 7.924 1.00 94.19 111 ILE A N 1
ATOM 896 C CA . ILE A 1 111 ? -2.023 -5.225 7.292 1.00 94.19 111 ILE A CA 1
ATOM 897 C C . ILE A 1 111 ? -0.742 -4.927 8.076 1.00 94.19 111 ILE A C 1
ATOM 899 O O . ILE A 1 111 ? 0.318 -4.764 7.473 1.00 94.19 111 ILE A O 1
ATOM 903 N N . PHE A 1 112 ? -0.835 -4.897 9.403 1.00 91.44 112 PHE A N 1
ATOM 904 C CA . PHE A 1 112 ? 0.278 -4.610 10.291 1.00 91.44 112 PHE A CA 1
ATOM 905 C C . PHE A 1 112 ? 1.398 -5.652 10.153 1.00 91.44 112 PHE A C 1
ATOM 907 O O . PHE A 1 112 ? 2.520 -5.295 9.808 1.00 91.44 112 PHE A O 1
ATOM 914 N N . GLU A 1 113 ? 1.094 -6.939 10.310 1.00 92.00 113 GLU A N 1
ATOM 915 C CA . GLU A 1 113 ? 2.069 -8.037 10.197 1.00 92.00 113 GLU A CA 1
ATOM 916 C C . GLU A 1 113 ? 2.685 -8.129 8.792 1.00 92.00 113 GLU A C 1
ATOM 918 O O . GLU A 1 113 ? 3.864 -8.433 8.625 1.00 92.00 113 GLU A O 1
ATOM 923 N N . THR A 1 114 ? 1.899 -7.844 7.749 1.00 94.12 114 THR A N 1
ATOM 924 C CA . THR A 1 114 ? 2.371 -7.973 6.363 1.00 94.12 114 THR A CA 1
ATOM 925 C C . THR A 1 114 ? 3.316 -6.842 5.960 1.00 94.12 114 THR A C 1
ATOM 927 O O . THR A 1 114 ? 4.323 -7.101 5.295 1.00 94.12 114 THR A O 1
ATOM 930 N N . PHE A 1 115 ? 2.968 -5.599 6.309 1.00 94.00 115 PHE A N 1
ATOM 931 C CA . PHE A 1 115 ? 3.610 -4.399 5.766 1.00 94.00 115 PHE A CA 1
ATOM 932 C C . PHE A 1 115 ? 4.392 -3.591 6.805 1.00 94.00 115 PHE A C 1
ATOM 934 O O . PHE A 1 115 ? 5.356 -2.928 6.438 1.00 94.00 115 PHE A O 1
ATOM 941 N N . ILE A 1 116 ? 4.008 -3.617 8.082 1.00 89.94 116 ILE A N 1
ATOM 942 C CA . ILE A 1 116 ? 4.586 -2.743 9.115 1.00 89.94 116 ILE A CA 1
ATOM 943 C C . ILE A 1 116 ? 5.583 -3.492 9.995 1.00 89.94 116 ILE A C 1
ATOM 945 O O . ILE A 1 116 ? 6.661 -2.974 10.287 1.00 89.94 116 ILE A O 1
ATOM 949 N N . GLU A 1 117 ? 5.272 -4.723 10.392 1.00 88.50 117 GLU A N 1
ATOM 950 C CA . GLU A 1 117 ? 6.168 -5.519 11.221 1.00 88.50 117 GLU A CA 1
ATOM 951 C C . GLU A 1 117 ? 7.510 -5.739 10.506 1.00 88.50 117 GLU A C 1
ATOM 953 O O . GLU A 1 117 ? 7.556 -6.074 9.323 1.00 88.50 117 GLU A O 1
ATOM 958 N N . ARG A 1 118 ? 8.631 -5.573 11.225 1.00 81.19 118 ARG A N 1
ATOM 959 C CA . ARG A 1 118 ? 9.990 -5.684 10.649 1.00 81.19 118 ARG A CA 1
ATOM 960 C C . ARG A 1 118 ? 10.281 -7.047 10.014 1.00 81.19 118 ARG A C 1
ATOM 962 O O . ARG A 1 118 ? 11.184 -7.158 9.192 1.00 81.19 118 ARG A O 1
ATOM 969 N N . LYS A 1 119 ? 9.557 -8.089 10.429 1.00 84.88 119 LYS A N 1
ATOM 970 C CA . LYS A 1 119 ? 9.655 -9.453 9.887 1.00 84.88 119 LYS A CA 1
ATOM 971 C C . LYS A 1 119 ? 8.602 -9.747 8.811 1.00 84.88 119 LYS A C 1
ATOM 973 O O . LYS A 1 119 ? 8.562 -10.865 8.303 1.00 84.88 119 LYS A O 1
ATOM 978 N N . GLY A 1 120 ? 7.767 -8.767 8.469 1.00 82.88 120 GLY A N 1
ATOM 979 C CA . GLY A 1 120 ? 6.707 -8.895 7.482 1.00 82.88 120 GLY A CA 1
ATOM 980 C C . GLY A 1 120 ? 7.247 -9.182 6.084 1.00 82.88 120 GLY A C 1
ATOM 981 O O . GLY A 1 120 ? 8.242 -8.605 5.642 1.00 82.88 120 GLY A O 1
ATOM 982 N N . MET A 1 121 ? 6.564 -10.069 5.356 1.00 83.44 121 MET A N 1
ATOM 983 C CA . MET A 1 121 ? 6.966 -10.503 4.009 1.00 83.44 121 MET A CA 1
ATOM 984 C C . MET A 1 121 ? 7.025 -9.346 2.995 1.00 83.44 121 MET A C 1
ATOM 986 O O . MET A 1 121 ? 7.765 -9.413 2.012 1.00 83.44 121 MET A O 1
ATOM 990 N N . MET A 1 122 ? 6.247 -8.285 3.223 1.00 89.56 122 MET A N 1
ATOM 991 C CA . MET A 1 122 ? 6.195 -7.084 2.387 1.00 89.56 122 MET A CA 1
ATOM 992 C C . MET A 1 122 ? 6.468 -5.825 3.212 1.00 89.56 122 MET A C 1
ATOM 994 O O . MET A 1 122 ? 5.826 -4.800 2.987 1.00 89.56 122 MET A O 1
ATOM 998 N N . HIS A 1 123 ? 7.405 -5.910 4.162 1.00 89.69 123 HIS A N 1
ATOM 999 C CA . HIS A 1 123 ? 7.773 -4.787 5.019 1.00 89.69 123 HIS A CA 1
ATOM 1000 C C . HIS A 1 123 ? 8.071 -3.520 4.199 1.00 89.69 123 HIS A C 1
ATOM 1002 O O . HIS A 1 123 ? 8.849 -3.558 3.241 1.00 89.69 123 HIS A O 1
ATOM 1008 N N . ILE A 1 124 ? 7.443 -2.409 4.585 1.00 89.56 124 ILE A N 1
ATOM 1009 C CA . ILE A 1 124 ? 7.695 -1.074 4.045 1.00 89.56 124 ILE A CA 1
ATOM 1010 C C . ILE A 1 124 ? 8.471 -0.237 5.060 1.00 89.56 124 ILE A C 1
ATOM 1012 O O . ILE A 1 124 ? 8.262 -0.334 6.268 1.00 89.56 124 ILE A O 1
ATOM 1016 N N . SER A 1 125 ? 9.351 0.626 4.560 1.00 84.50 125 SER A N 1
ATOM 1017 C CA . SER A 1 125 ? 10.063 1.577 5.409 1.00 84.50 125 SER A CA 1
ATOM 1018 C C . SER A 1 125 ? 9.130 2.725 5.796 1.00 84.50 125 SER A C 1
ATOM 1020 O O . SER A 1 125 ? 8.773 3.543 4.952 1.00 84.50 125 SER A O 1
ATOM 1022 N N . ILE A 1 126 ? 8.772 2.808 7.075 1.00 84.12 126 ILE A N 1
ATOM 1023 C CA . ILE A 1 126 ? 8.059 3.944 7.679 1.00 84.12 126 ILE A CA 1
ATOM 1024 C C . ILE A 1 126 ? 8.934 4.606 8.747 1.00 84.12 126 ILE A C 1
ATOM 1026 O O . ILE A 1 126 ? 9.915 4.011 9.201 1.00 84.12 126 ILE A O 1
ATOM 1030 N N . SER A 1 127 ? 8.600 5.831 9.162 1.00 84.19 127 SER A N 1
ATOM 1031 C CA . SER A 1 127 ? 9.334 6.464 10.264 1.00 84.19 127 SER A CA 1
ATOM 1032 C C . SER A 1 127 ? 9.139 5.702 11.580 1.00 84.19 127 SER A C 1
ATOM 1034 O O . SER A 1 127 ? 8.098 5.081 11.808 1.00 84.19 127 SER A O 1
ATOM 1036 N N . VAL A 1 128 ? 10.139 5.782 12.465 1.00 82.12 128 VAL A N 1
ATOM 1037 C CA . VAL A 1 128 ? 10.058 5.219 13.824 1.00 82.12 128 VAL A CA 1
ATOM 1038 C C . VAL A 1 128 ? 8.847 5.793 14.560 1.00 82.12 128 VAL A C 1
ATOM 1040 O O . VAL A 1 128 ? 8.063 5.026 15.103 1.00 82.12 128 VAL A O 1
ATOM 1043 N N . ASP A 1 129 ? 8.618 7.103 14.450 1.00 81.25 129 ASP A N 1
ATOM 1044 C CA . ASP A 1 129 ? 7.462 7.775 15.053 1.00 81.25 129 ASP A CA 1
ATOM 1045 C C . ASP A 1 129 ? 6.120 7.193 14.578 1.00 81.25 129 ASP A C 1
ATOM 1047 O O . ASP A 1 129 ? 5.205 7.010 15.374 1.00 81.25 129 ASP A O 1
ATOM 1051 N N . ALA A 1 130 ? 5.993 6.865 13.284 1.00 80.12 130 ALA A N 1
ATOM 1052 C CA . ALA A 1 130 ? 4.770 6.276 12.742 1.00 80.12 130 ALA A CA 1
ATOM 1053 C C . ALA A 1 130 ? 4.556 4.845 13.239 1.00 80.12 130 ALA A C 1
ATOM 1055 O O . ALA A 1 130 ? 3.425 4.442 13.503 1.00 80.12 130 ALA A O 1
ATOM 1056 N N . TYR A 1 131 ? 5.642 4.087 13.386 1.00 83.50 131 TYR A N 1
ATOM 1057 C CA . TYR A 1 131 ? 5.602 2.751 13.961 1.00 83.50 131 TYR A CA 1
ATOM 1058 C C . TYR A 1 131 ? 5.188 2.792 15.438 1.00 83.50 131 TYR A C 1
ATOM 1060 O O . TYR A 1 131 ? 4.259 2.092 15.833 1.00 83.50 131 TYR A O 1
ATOM 1068 N N . GLU A 1 132 ? 5.845 3.631 16.240 1.00 83.19 132 GLU A N 1
ATOM 1069 C CA . GLU A 1 132 ? 5.571 3.769 17.673 1.00 83.19 132 GLU A CA 1
ATOM 1070 C C . GLU A 1 132 ? 4.153 4.281 17.926 1.00 83.19 132 GLU A C 1
ATOM 1072 O O . GLU A 1 132 ? 3.456 3.728 18.770 1.00 83.19 132 GLU A O 1
ATOM 1077 N N . GLN A 1 133 ? 3.677 5.248 17.134 1.00 82.88 133 GLN A N 1
ATOM 1078 C CA . GLN A 1 133 ? 2.301 5.728 17.225 1.00 82.88 133 GLN A CA 1
ATOM 1079 C C . GLN A 1 133 ? 1.280 4.607 16.978 1.00 82.88 133 GLN A C 1
ATOM 1081 O O . GLN A 1 133 ? 0.296 4.517 17.705 1.00 82.88 133 GLN A O 1
ATOM 1086 N N . MET A 1 134 ? 1.504 3.738 15.985 1.00 84.75 134 MET A N 1
ATOM 1087 C CA . MET A 1 134 ? 0.593 2.621 15.712 1.00 84.75 134 MET A CA 1
ATOM 1088 C C . MET A 1 134 ? 0.541 1.607 16.857 1.00 84.75 134 MET A C 1
ATOM 1090 O O . MET A 1 134 ? -0.543 1.117 17.165 1.00 84.75 134 MET A O 1
ATOM 1094 N N . ILE A 1 135 ? 1.683 1.313 17.485 1.00 83.88 135 ILE A N 1
ATOM 1095 C CA . ILE A 1 135 ? 1.750 0.430 18.659 1.00 83.88 135 ILE A CA 1
ATOM 1096 C C . ILE A 1 135 ? 1.035 1.068 19.856 1.00 83.88 135 ILE A C 1
ATOM 1098 O O . ILE A 1 135 ? 0.171 0.449 20.476 1.00 83.88 135 ILE A O 1
ATOM 1102 N N . ASP A 1 136 ? 1.334 2.334 20.143 1.00 82.94 136 ASP A N 1
ATOM 1103 C CA . ASP A 1 136 ? 0.714 3.068 21.244 1.00 82.94 136 ASP A CA 1
ATOM 1104 C C . ASP A 1 136 ? -0.810 3.165 21.073 1.00 82.94 136 ASP A C 1
ATOM 1106 O O . ASP A 1 136 ? -1.565 2.974 22.029 1.00 82.94 136 ASP A O 1
ATOM 1110 N N . ASP A 1 137 ? -1.278 3.432 19.854 1.00 78.94 137 ASP A N 1
ATOM 1111 C CA . ASP A 1 137 ? -2.698 3.531 19.530 1.00 78.94 137 ASP A CA 1
ATOM 1112 C C . ASP A 1 137 ? -3.406 2.169 19.593 1.00 78.94 137 ASP A C 1
ATOM 1114 O O . ASP A 1 137 ? -4.568 2.109 20.017 1.00 78.94 137 ASP A O 1
ATOM 1118 N N . SER A 1 138 ? -2.729 1.071 19.227 1.00 76.00 138 SER A N 1
ATOM 1119 C CA . SER A 1 138 ? -3.279 -0.280 19.390 1.00 76.00 138 SER A CA 1
ATOM 1120 C C . SER A 1 138 ? -3.370 -0.705 20.855 1.00 76.00 138 SER A C 1
ATOM 1122 O O . SER A 1 138 ? -4.357 -1.326 21.236 1.00 76.00 138 SER A O 1
ATOM 1124 N N . ASP A 1 139 ? -2.398 -0.325 21.689 1.00 76.88 139 ASP A N 1
ATOM 1125 C CA . ASP A 1 139 ? -2.336 -0.742 23.096 1.00 76.88 139 ASP A CA 1
ATOM 1126 C C . ASP A 1 139 ? -3.265 0.082 24.003 1.00 76.88 139 ASP A C 1
ATOM 1128 O O . ASP A 1 139 ? -3.833 -0.425 24.975 1.00 76.88 139 ASP A O 1
ATOM 1132 N N . ARG A 1 140 ? -3.452 1.374 23.698 1.00 69.50 140 ARG A N 1
ATOM 1133 C CA . ARG A 1 140 ? -4.268 2.291 24.515 1.00 69.50 140 ARG A CA 1
ATOM 1134 C C . ARG A 1 140 ? -5.768 2.132 24.299 1.00 69.50 140 ARG A C 1
ATOM 1136 O O . ARG A 1 140 ? -6.558 2.568 25.141 1.00 69.50 140 ARG A O 1
ATOM 1143 N N . THR A 1 141 ? -6.188 1.563 23.174 1.00 67.88 141 THR A N 1
ATOM 1144 C CA . THR A 1 141 ? -7.595 1.539 22.776 1.00 67.88 141 THR A CA 1
ATOM 1145 C C . THR A 1 141 ? -8.152 0.118 22.787 1.00 67.88 141 THR A C 1
ATOM 1147 O O . THR A 1 141 ? -7.571 -0.809 22.245 1.00 67.88 141 THR A O 1
ATOM 1150 N N . LYS A 1 142 ? -9.348 -0.075 23.363 1.00 70.88 142 LYS A N 1
ATOM 1151 C CA . LYS A 1 142 ? -10.081 -1.359 23.258 1.00 70.88 142 LYS A CA 1
ATOM 1152 C C . LYS A 1 142 ? -10.610 -1.640 21.841 1.00 70.88 142 LYS A C 1
ATOM 1154 O O . LYS A 1 142 ? -11.272 -2.647 21.634 1.00 70.88 142 LYS A O 1
ATOM 1159 N N . ASN A 1 143 ? -10.434 -0.696 20.920 1.00 80.12 143 ASN A N 1
ATOM 1160 C CA . ASN A 1 143 ? -10.874 -0.764 19.536 1.00 80.12 143 ASN A CA 1
ATOM 1161 C C . ASN A 1 143 ? -9.940 0.117 18.713 1.00 80.12 143 ASN A C 1
ATOM 1163 O O . ASN A 1 143 ? -9.813 1.312 18.983 1.00 80.12 143 ASN A O 1
ATOM 1167 N N . ILE A 1 144 ? -9.362 -0.488 17.688 1.00 85.56 144 ILE A N 1
ATOM 1168 C CA . ILE A 1 144 ? -8.335 0.098 16.838 1.00 85.56 144 ILE A CA 1
ATOM 1169 C C . ILE A 1 144 ? -8.838 1.395 16.199 1.00 85.56 144 ILE A C 1
ATOM 1171 O O . ILE A 1 144 ? -9.856 1.353 15.507 1.00 85.56 144 ILE A O 1
ATOM 1175 N N . PRO A 1 145 ? -8.155 2.540 16.370 1.00 87.62 145 PRO A N 1
ATOM 1176 C CA . PRO A 1 145 ? -8.641 3.817 15.874 1.00 87.62 145 PRO A CA 1
ATOM 1177 C C . PRO A 1 145 ? -8.607 3.905 14.346 1.00 87.62 145 PRO A C 1
ATOM 1179 O O . PRO A 1 145 ? -7.665 3.482 13.685 1.00 87.62 145 PRO A O 1
ATOM 1182 N N . LYS A 1 146 ? -9.614 4.564 13.759 1.00 88.12 146 LYS A N 1
ATOM 1183 C CA . LYS A 1 146 ? -9.733 4.763 12.299 1.00 88.12 146 LYS A CA 1
ATOM 1184 C C . LYS A 1 146 ? -8.515 5.437 11.657 1.00 88.12 146 LYS A C 1
ATOM 1186 O O . LYS A 1 146 ? -8.266 5.236 10.471 1.00 88.12 146 LYS A O 1
ATOM 1191 N N . HIS A 1 147 ? -7.799 6.258 12.417 1.00 87.94 147 HIS A N 1
ATOM 1192 C CA . HIS A 1 147 ? -6.645 7.019 11.949 1.00 87.94 147 HIS A CA 1
ATOM 1193 C C . HIS A 1 147 ? -5.314 6.282 12.141 1.00 87.94 147 HIS A C 1
ATOM 1195 O O . HIS A 1 147 ? -4.279 6.871 11.853 1.00 87.94 147 HIS A O 1
ATOM 1201 N N . ILE A 1 148 ? -5.319 5.016 12.583 1.00 88.38 148 ILE A N 1
ATOM 1202 C CA . ILE A 1 148 ? -4.084 4.297 12.927 1.00 88.38 148 ILE A CA 1
ATOM 1203 C C . ILE A 1 148 ? -3.076 4.243 11.769 1.00 88.38 148 ILE A C 1
ATOM 1205 O O . ILE A 1 148 ? -1.883 4.387 11.980 1.00 88.38 148 ILE A O 1
ATOM 1209 N N . PHE A 1 149 ? -3.546 4.142 10.522 1.00 91.12 149 PHE A N 1
ATOM 1210 C CA . PHE A 1 149 ? -2.674 4.144 9.343 1.00 91.12 149 PHE A CA 1
ATOM 1211 C C . PHE A 1 149 ? -2.453 5.529 8.717 1.00 91.12 149 PHE A C 1
ATOM 1213 O O . PHE A 1 149 ? -1.773 5.615 7.700 1.00 91.12 149 PHE A O 1
ATOM 1220 N N . GLU A 1 150 ? -3.025 6.611 9.251 1.00 88.81 150 GLU A N 1
ATOM 1221 C CA . GLU A 1 150 ? -3.060 7.917 8.570 1.00 88.81 150 GLU A CA 1
ATOM 1222 C C . GLU A 1 150 ? -1.654 8.463 8.288 1.00 88.81 150 GLU A C 1
ATOM 1224 O O . GLU A 1 150 ? -1.364 8.895 7.171 1.00 88.81 150 GLU A O 1
ATOM 1229 N N . LEU A 1 151 ? -0.763 8.386 9.279 1.00 87.25 151 LEU A N 1
ATOM 1230 C CA . LEU A 1 151 ? 0.603 8.880 9.144 1.00 87.25 151 LEU A CA 1
ATOM 1231 C C . LEU A 1 151 ? 1.402 8.049 8.130 1.00 87.25 151 LEU A C 1
ATOM 1233 O O . LEU A 1 151 ? 2.050 8.610 7.250 1.00 87.25 151 LEU A O 1
ATOM 1237 N N . SER A 1 152 ? 1.298 6.720 8.191 1.00 88.19 152 SER A N 1
ATOM 1238 C CA . SER A 1 152 ? 1.960 5.822 7.239 1.00 88.19 152 SER A CA 1
ATOM 1239 C C . SER A 1 152 ? 1.404 5.946 5.822 1.00 88.19 152 SER A C 1
ATOM 1241 O O . SER A 1 152 ? 2.175 5.897 4.865 1.00 88.19 152 SER A O 1
ATOM 1243 N N . ILE A 1 153 ? 0.090 6.142 5.661 1.00 90.06 153 ILE A N 1
ATOM 1244 C CA . ILE A 1 153 ? -0.535 6.431 4.362 1.00 90.06 153 ILE A CA 1
ATOM 1245 C C . ILE A 1 153 ? 0.090 7.696 3.777 1.00 90.06 153 ILE A C 1
ATOM 1247 O O . ILE A 1 153 ? 0.577 7.651 2.651 1.00 90.06 153 ILE A O 1
ATOM 1251 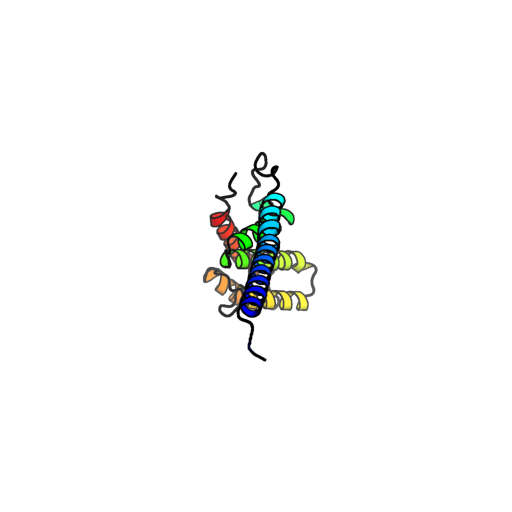N N . LYS A 1 154 ? 0.145 8.784 4.552 1.00 87.88 154 LYS A N 1
ATOM 1252 C CA . LYS A 1 154 ? 0.695 10.063 4.096 1.00 87.88 154 LYS A CA 1
ATOM 1253 C C . LYS A 1 154 ? 2.175 9.956 3.716 1.00 87.88 154 LYS A C 1
ATOM 1255 O O . LYS A 1 154 ? 2.561 10.418 2.650 1.00 87.88 154 LYS A O 1
ATOM 1260 N N . GLN A 1 155 ? 2.988 9.289 4.535 1.00 86.56 155 GLN A N 1
ATOM 1261 C CA . GLN A 1 155 ? 4.402 9.042 4.220 1.00 86.56 155 GLN A CA 1
ATOM 1262 C C . GLN A 1 155 ? 4.570 8.233 2.931 1.00 86.56 155 GLN A C 1
ATOM 1264 O O . GLN A 1 155 ? 5.439 8.530 2.116 1.00 86.56 155 GLN A O 1
ATOM 1269 N N . THR A 1 156 ? 3.717 7.229 2.726 1.00 86.88 156 THR A N 1
ATOM 1270 C CA . THR A 1 156 ? 3.736 6.407 1.511 1.00 86.88 156 THR A CA 1
ATOM 1271 C C . THR A 1 156 ? 3.346 7.229 0.281 1.00 86.88 156 THR A C 1
ATOM 1273 O O . THR A 1 156 ? 3.981 7.110 -0.765 1.00 86.88 156 THR A O 1
ATOM 1276 N N . GLU A 1 157 ? 2.332 8.090 0.397 1.00 85.31 157 GLU A N 1
ATOM 1277 C CA . GLU A 1 157 ? 1.932 9.018 -0.666 1.00 85.31 157 GLU A CA 1
ATOM 1278 C C . GLU A 1 157 ? 3.062 9.992 -1.008 1.00 85.31 157 GLU A C 1
ATOM 1280 O O . GLU A 1 157 ? 3.381 10.162 -2.183 1.00 85.31 157 GLU A O 1
ATOM 1285 N N . GLU A 1 158 ? 3.710 10.585 -0.004 1.00 83.12 158 GLU A N 1
ATOM 1286 C CA . GLU A 1 158 ? 4.844 11.496 -0.183 1.00 83.12 158 GLU A CA 1
ATOM 1287 C C . GLU A 1 158 ? 6.041 10.797 -0.839 1.00 83.12 158 GLU A C 1
ATOM 1289 O O . GLU A 1 158 ? 6.625 11.341 -1.779 1.00 83.12 158 GLU A O 1
ATOM 1294 N N . ALA A 1 159 ? 6.372 9.574 -0.413 1.00 81.56 159 ALA A N 1
ATOM 1295 C CA . ALA A 1 159 ? 7.451 8.781 -0.995 1.00 81.56 159 ALA A CA 1
ATOM 1296 C C . ALA A 1 159 ? 7.193 8.494 -2.482 1.00 81.56 159 ALA A C 1
ATOM 1298 O O . ALA A 1 159 ? 8.010 8.862 -3.329 1.00 81.56 159 ALA A O 1
ATOM 1299 N N . LEU A 1 160 ? 6.019 7.945 -2.816 1.00 78.69 160 LEU A N 1
ATOM 1300 C CA . LEU A 1 160 ? 5.625 7.659 -4.200 1.00 78.69 160 LEU A CA 1
ATOM 1301 C C . LEU A 1 160 ? 5.592 8.932 -5.059 1.00 78.69 160 LEU A C 1
ATOM 1303 O O . LEU A 1 160 ? 6.043 8.921 -6.207 1.00 78.69 160 LEU A O 1
ATOM 1307 N N . SER A 1 161 ? 5.111 10.040 -4.492 1.00 74.75 161 SER A N 1
ATOM 1308 C CA . SER A 1 161 ? 5.065 1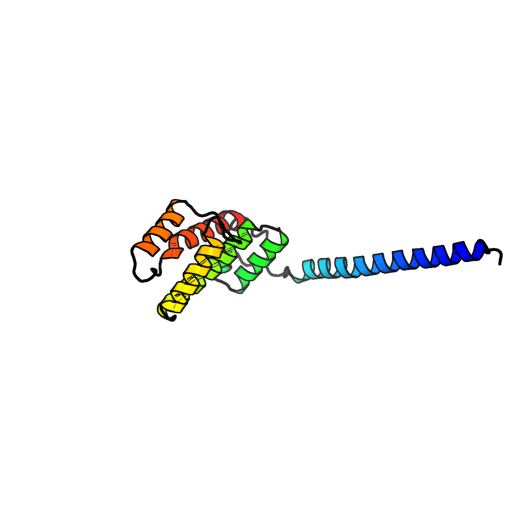1.347 -5.158 1.00 74.75 161 SER A CA 1
ATOM 1309 C C . SER A 1 161 ? 6.466 11.915 -5.392 1.00 74.75 161 SER A C 1
ATOM 1311 O O . SER A 1 161 ? 6.740 12.483 -6.445 1.00 74.75 161 SER A O 1
ATOM 1313 N N . SER A 1 162 ? 7.400 11.738 -4.459 1.00 71.81 162 SER A N 1
ATOM 1314 C CA . SER A 1 162 ? 8.778 12.207 -4.631 1.00 71.81 162 SER A CA 1
ATOM 1315 C C . SER A 1 162 ? 9.532 11.438 -5.724 1.00 71.81 162 SER A C 1
ATOM 1317 O O . SER A 1 162 ? 10.291 12.045 -6.483 1.00 71.81 162 SER A O 1
ATOM 1319 N N . THR A 1 163 ? 9.279 10.130 -5.851 1.00 70.75 163 THR A N 1
ATOM 1320 C CA . THR A 1 163 ? 9.955 9.247 -6.812 1.00 70.75 163 THR A CA 1
ATOM 1321 C C . THR A 1 163 ? 9.345 9.331 -8.212 1.00 70.75 163 THR A C 1
ATOM 1323 O O . THR A 1 163 ? 10.079 9.468 -9.188 1.00 70.75 163 THR A O 1
ATOM 1326 N N . TYR A 1 164 ? 8.014 9.311 -8.328 1.00 66.12 164 TYR A N 1
ATOM 1327 C CA . TYR A 1 164 ? 7.315 9.250 -9.623 1.00 66.12 164 TYR A CA 1
ATOM 1328 C C . TYR A 1 164 ? 6.561 10.522 -9.983 1.00 66.12 164 TYR A C 1
ATOM 1330 O O . TYR A 1 164 ? 6.215 10.733 -11.143 1.00 66.12 164 TYR A O 1
ATOM 1338 N N . GLY A 1 165 ? 6.360 11.425 -9.029 1.00 54.19 165 GLY A N 1
ATOM 1339 C CA . GLY A 1 165 ? 5.687 12.690 -9.282 1.00 54.19 165 GLY A CA 1
ATOM 1340 C C . GLY A 1 165 ? 6.471 13.673 -10.152 1.00 54.19 165 GLY A C 1
ATOM 1341 O O . GLY A 1 165 ? 5.903 14.634 -10.664 1.00 54.19 165 GLY A O 1
ATOM 1342 N N . ARG A 1 166 ? 7.768 13.425 -10.373 1.00 49.25 166 ARG A N 1
ATOM 1343 C CA . ARG A 1 166 ? 8.610 14.195 -11.306 1.00 49.25 166 ARG A CA 1
ATOM 1344 C C . ARG A 1 166 ? 8.880 13.473 -12.628 1.00 49.25 166 ARG A C 1
ATOM 1346 O O . ARG A 1 166 ? 9.539 14.042 -13.494 1.00 49.25 166 ARG A O 1
ATOM 1353 N N . GLN A 1 167 ? 8.396 12.241 -12.789 1.00 41.97 167 GLN A N 1
ATOM 1354 C CA . GLN A 1 167 ? 8.671 11.395 -13.950 1.00 41.97 167 GLN A CA 1
ATOM 1355 C C . GLN A 1 167 ? 7.440 10.565 -14.331 1.00 41.97 167 GLN A C 1
ATOM 1357 O O . GLN A 1 167 ? 7.449 9.340 -14.267 1.00 41.97 167 GLN A O 1
ATOM 1362 N N . VAL A 1 168 ? 6.387 11.229 -14.801 1.00 41.84 168 VAL A N 1
ATOM 1363 C CA . VAL A 1 168 ? 5.611 10.634 -15.892 1.00 41.84 168 VAL A CA 1
ATOM 1364 C C . VAL A 1 168 ? 6.289 11.150 -17.161 1.00 41.84 168 VAL A C 1
ATOM 1366 O O . VAL A 1 168 ? 6.122 12.328 -17.480 1.00 41.84 168 VAL A O 1
ATOM 1369 N N . PRO A 1 169 ? 7.176 10.366 -17.806 1.00 33.34 169 PRO A N 1
ATOM 1370 C CA . PRO A 1 169 ? 7.780 10.795 -19.059 1.00 33.34 169 PRO A CA 1
ATOM 1371 C C . PRO A 1 169 ? 6.660 11.117 -20.053 1.00 33.34 169 PRO A C 1
ATOM 1373 O O . PRO A 1 169 ? 5.711 10.340 -20.172 1.00 33.34 169 PRO A O 1
ATOM 1376 N N . LYS A 1 170 ? 6.768 12.288 -20.691 1.00 33.38 170 LYS A N 1
ATOM 1377 C CA . LYS A 1 170 ? 5.905 12.701 -21.804 1.00 33.38 170 LYS A CA 1
ATOM 1378 C C . LYS A 1 170 ? 5.936 11.660 -22.919 1.00 33.38 170 LYS A C 1
ATOM 1380 O O . LYS A 1 170 ? 7.049 11.153 -23.196 1.00 33.38 170 LYS A O 1
#

Organism: NCBI:txid215587

Foldseek 3Di:
DPPPVVVVVVVVVVVVVVVVVVVVVVCCVPVVCVVVCVVVVPPPPVQPDDPCDLCNLLPDPVSLVNVLVVCVVVVVLQLNLLSVLLVLLVVLLVCVVVDDQVVSVVSVVVSCQQAPPPPHPSHHDDDPVLNVQLVCQVVVDPGRDSCNCVRVSVVSSVVCCVVPVVDPPD

InterPro domains:
  IPR036305 RGS domain superfamily [SSF48097] (51-161)
  IPR044926 RGS, subdomain 2 [G3DSA:1.10.167.10] (44-168)

Secondary structure (DSSP, 8-state):
----HHHHHHHHHHHHHHHHHHHHHHHHHHHHHHHHHHHHSS-TTSSSS----HHHHHH-HHHHHHHHHHHHHTT-HHHHHHHHHHHHHHHHHHHGGGS-HHHHHHHHHHHIIIIISTT-TT-----HHHHHHHHHHHHH-SS--TTTTHHHHHHHHHHHHHHHTT----

pLDDT: mean 74.34, std 16.7, range [33.34, 94.31]